Protein AF-A0A1C5I4L2-F1 (afdb_monomer_lite)

Fo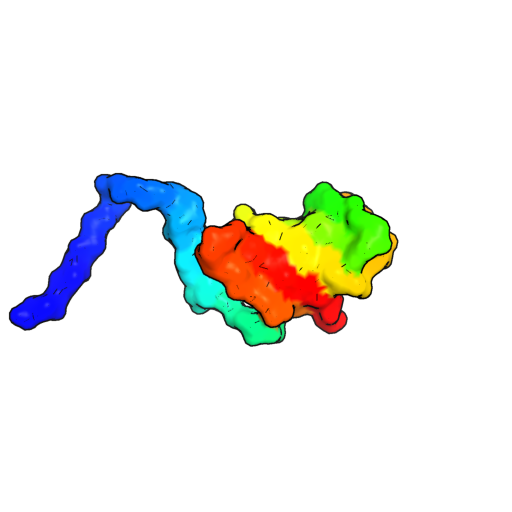ldseek 3Di:
DDDDDDDPDDDDPPLVQLVVCPVVDDAFDKAKWAFQAADQQFGFTADSNQIETEGPHHDDDHRDIAIWGFNDADSVVRYTYTYHD

InterPro domains:
  IPR012340 Nucleic acid-binding, OB-fold [SSF50249] (17-83)

Secondary structure (DSSP, 8-state):
-------SSSS-HHHHHHHHHHHH--TT-EEEEEEEEEETTEEEEEETTEEEEEES-TTPPTT-EEEEEEEEEETTTTEEEEEE-

Radius of gyration: 15.24 Å; chains: 1; bounding box: 46×30×39 Å

Organism: NCBI:txid745366

pLDDT: mean 80.08, std 14.62, range [42.69, 92.62]

Sequence (85 aa):
MANHTPDPATTGASAAGWAAFQARHRQGDVMAATVTRPLPFGALVEVDGVPGLLTGFPGVRAGGTVTARLQALDPTRHRISLTPA

Structure (mmCIF, N/CA/C/O backbone):
data_AF-A0A1C5I4L2-F1
#
_entry.id   AF-A0A1C5I4L2-F1
#
loop_
_atom_site.group_PDB
_atom_site.id
_atom_site.type_symbol
_atom_site.label_atom_id
_atom_site.label_alt_id
_atom_site.label_comp_id
_atom_site.label_asym_id
_atom_site.label_entity_id
_atom_site.label_seq_id
_atom_site.pdbx_PDB_ins_code
_atom_site.Cartn_x
_atom_site.Cartn_y
_atom_site.Cartn_z
_atom_site.occupancy
_atom_site.B_iso_or_equiv
_atom_site.auth_seq_id
_atom_site.auth_comp_id
_atom_site.auth_asym_id
_atom_site.auth_atom_id
_atom_site.pdbx_PDB_model_num
ATOM 1 N N . MET A 1 1 ? -30.140 7.416 28.143 1.00 42.69 1 MET A N 1
ATOM 2 C CA . MET A 1 1 ? -30.033 6.654 26.882 1.00 42.69 1 MET A CA 1
ATOM 3 C C . MET A 1 1 ? -28.914 7.299 26.092 1.00 42.69 1 MET A C 1
ATOM 5 O O . MET A 1 1 ? -28.999 8.486 25.813 1.00 42.69 1 MET A O 1
ATOM 9 N N . ALA A 1 2 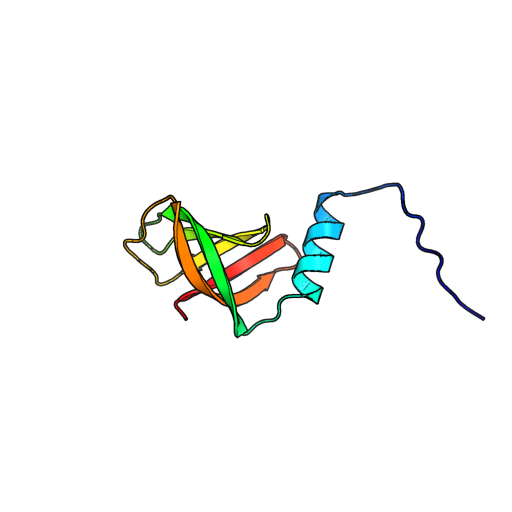? -27.810 6.580 25.912 1.00 51.69 2 ALA A N 1
ATOM 10 C CA . ALA A 1 2 ? -26.610 7.099 25.276 1.00 51.69 2 ALA A CA 1
ATOM 11 C C . ALA A 1 2 ? -26.884 7.375 23.795 1.00 51.69 2 ALA A C 1
ATOM 13 O O . ALA A 1 2 ? -27.313 6.469 23.087 1.00 51.69 2 ALA A O 1
ATOM 14 N N . ASN A 1 3 ? -26.597 8.587 23.326 1.00 45.94 3 ASN A N 1
ATOM 15 C CA . ASN A 1 3 ? -26.119 8.727 21.962 1.00 45.94 3 ASN A CA 1
ATOM 16 C C . ASN A 1 3 ? -25.039 9.802 21.908 1.00 45.94 3 ASN A C 1
ATOM 18 O O . ASN A 1 3 ? -25.267 10.988 22.116 1.00 45.94 3 ASN A O 1
ATOM 22 N N . HIS A 1 4 ? -23.840 9.276 21.727 1.00 52.38 4 HIS A N 1
ATOM 23 C CA . HIS A 1 4 ? -22.584 9.916 21.412 1.00 52.38 4 HIS A CA 1
ATOM 24 C C . HIS A 1 4 ? -22.765 11.009 20.350 1.00 52.38 4 HIS A C 1
ATOM 26 O O . H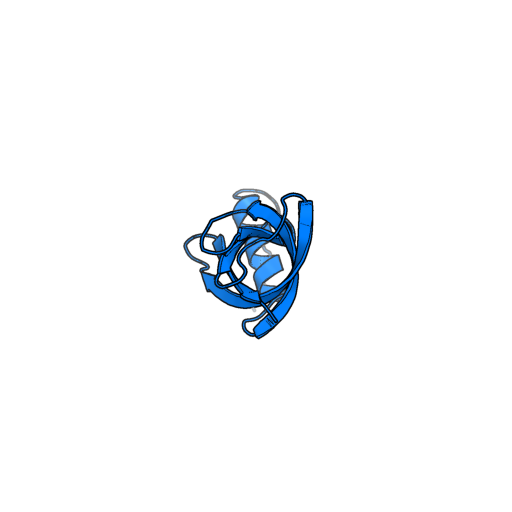IS A 1 4 ? -23.033 10.711 19.189 1.00 52.38 4 HIS A O 1
ATOM 32 N N . THR A 1 5 ? -22.587 12.264 20.749 1.00 52.50 5 THR A N 1
ATOM 33 C CA . THR A 1 5 ? -22.218 13.339 19.828 1.00 52.50 5 THR A CA 1
ATOM 34 C C . THR A 1 5 ? -20.693 13.357 19.785 1.00 52.50 5 THR A C 1
ATOM 36 O O . THR A 1 5 ? -20.089 13.761 20.781 1.00 52.50 5 THR A O 1
ATOM 39 N N . PRO A 1 6 ? -20.028 12.903 18.712 1.00 59.09 6 PRO A N 1
ATOM 40 C CA . PRO A 1 6 ? -18.631 13.242 18.533 1.00 59.09 6 PRO A CA 1
ATOM 41 C C . PRO A 1 6 ? -18.546 14.680 18.019 1.00 59.09 6 PRO A C 1
ATOM 43 O O . PRO A 1 6 ? -19.092 15.028 16.972 1.00 59.09 6 PRO A O 1
ATOM 46 N N . ASP A 1 7 ? -17.880 15.509 18.810 1.00 45.72 7 ASP A N 1
ATOM 47 C CA . ASP A 1 7 ? -17.439 16.858 18.474 1.00 45.72 7 ASP A CA 1
ATOM 48 C C . ASP A 1 7 ? -16.620 16.858 17.158 1.00 45.72 7 ASP A C 1
ATOM 50 O O . ASP A 1 7 ? -15.693 16.051 17.030 1.00 45.72 7 ASP A O 1
ATOM 54 N N . PRO A 1 8 ? -16.936 17.700 16.151 1.00 59.62 8 PRO A N 1
ATOM 55 C CA . PRO A 1 8 ? -16.251 17.662 14.859 1.00 59.62 8 PRO A CA 1
ATOM 56 C C . PRO A 1 8 ? -14.926 18.443 14.799 1.00 59.62 8 PRO A C 1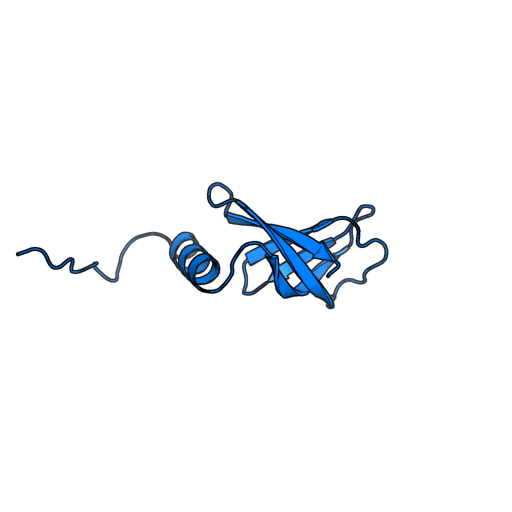
ATOM 58 O O . PRO A 1 8 ? -14.334 18.507 13.720 1.00 59.62 8 PRO A O 1
ATOM 61 N N . ALA A 1 9 ? -14.424 19.050 15.879 1.00 49.81 9 ALA A N 1
ATOM 62 C CA . ALA A 1 9 ? -13.264 19.926 15.752 1.00 49.81 9 ALA A CA 1
ATOM 63 C C . ALA A 1 9 ? -12.402 19.985 17.016 1.00 49.81 9 ALA A C 1
ATOM 65 O O . ALA A 1 9 ? -12.566 20.891 17.822 1.00 49.81 9 ALA A O 1
ATOM 66 N N . THR A 1 10 ? -11.422 19.077 17.138 1.00 48.34 10 THR A N 1
ATOM 67 C CA . THR A 1 10 ? -10.031 19.353 17.579 1.00 48.34 10 THR A CA 1
ATOM 68 C C . THR A 1 10 ? -9.278 18.028 17.785 1.00 48.34 10 THR A C 1
ATOM 70 O O . THR A 1 10 ? -9.639 17.247 18.659 1.00 48.34 10 THR A O 1
ATOM 73 N N . THR A 1 11 ? -8.187 17.829 17.022 1.00 43.38 11 THR A N 1
ATOM 74 C CA . THR A 1 11 ? -7.081 16.836 17.167 1.00 43.38 11 THR A CA 1
ATOM 75 C C . THR A 1 11 ? -6.974 15.793 16.035 1.00 43.38 11 THR A C 1
ATOM 77 O O . THR A 1 11 ? -7.654 14.776 16.030 1.00 43.38 11 THR A O 1
ATOM 80 N N . GLY A 1 12 ? -6.009 15.997 15.125 1.00 42.81 12 GLY A N 1
ATOM 81 C CA . GLY A 1 12 ? -5.347 14.908 14.389 1.00 42.81 12 GLY A CA 1
ATOM 82 C C . GLY A 1 12 ? -5.889 14.569 12.997 1.00 42.81 12 GLY A C 1
ATOM 83 O O . GLY A 1 12 ? -6.464 13.500 12.798 1.00 42.81 12 GLY A O 1
ATOM 84 N N . ALA A 1 13 ? -5.586 15.397 11.992 1.00 48.97 13 ALA A N 1
ATOM 85 C CA . ALA A 1 13 ? -5.832 15.075 10.577 1.00 48.97 13 ALA A CA 1
ATOM 86 C C . ALA A 1 13 ? -5.232 13.715 10.133 1.00 48.97 13 ALA A C 1
ATOM 88 O O . ALA A 1 13 ? -5.702 13.112 9.172 1.00 48.97 13 ALA A O 1
ATOM 89 N N . SER A 1 14 ? -4.250 13.183 10.865 1.00 55.44 14 SER A N 1
ATOM 90 C CA . SER A 1 14 ? -3.592 11.901 10.584 1.00 55.44 14 SER A CA 1
ATOM 91 C C . SER A 1 14 ? -4.379 10.663 11.046 1.00 55.44 14 SER A C 1
ATOM 93 O O . SER A 1 14 ? -4.219 9.594 10.465 1.00 55.44 14 SER A O 1
ATOM 95 N N . ALA A 1 15 ? -5.218 10.774 12.084 1.00 59.03 15 ALA A N 1
ATOM 96 C CA . ALA A 1 15 ? -5.937 9.627 12.658 1.00 59.03 15 ALA A CA 1
ATOM 97 C C . ALA A 1 15 ? -7.269 9.352 11.941 1.00 59.03 15 ALA A C 1
ATOM 99 O O . ALA A 1 15 ? -7.640 8.197 11.727 1.00 59.03 15 ALA A O 1
ATOM 100 N N . ALA A 1 16 ? -7.967 10.411 11.516 1.00 67.50 16 ALA A N 1
ATOM 101 C CA . ALA A 1 16 ? -9.245 10.293 10.817 1.00 67.50 16 ALA A CA 1
ATOM 102 C C . ALA A 1 16 ? -9.101 9.627 9.434 1.00 67.50 16 ALA A C 1
ATOM 104 O O . ALA A 1 16 ? -9.901 8.757 9.087 1.00 67.50 16 ALA A O 1
ATOM 105 N N . GLY A 1 17 ? -8.054 9.977 8.673 1.00 74.50 17 GLY A N 1
ATOM 106 C CA . GLY A 1 17 ? -7.777 9.365 7.366 1.00 74.50 17 GLY A CA 1
ATOM 107 C C . GLY A 1 17 ? -7.477 7.867 7.472 1.00 74.50 17 GLY A C 1
ATOM 108 O O . GLY A 1 17 ? -8.033 7.060 6.730 1.00 74.50 17 GLY A O 1
ATOM 109 N N . TRP A 1 18 ? -6.686 7.477 8.473 1.00 78.38 18 TRP A N 1
ATOM 110 C CA . TRP A 1 18 ? -6.365 6.077 8.745 1.00 78.38 18 TRP A CA 1
ATOM 111 C C . TRP A 1 18 ? -7.581 5.251 9.197 1.00 78.38 18 TRP A C 1
ATOM 113 O O . TRP A 1 18 ? -7.759 4.111 8.766 1.00 78.38 18 TRP A O 1
ATOM 123 N N . ALA A 1 19 ? -8.446 5.807 10.050 1.00 78.81 19 ALA A N 1
ATOM 124 C CA . ALA A 1 19 ? -9.677 5.138 10.473 1.00 78.81 19 ALA A CA 1
ATOM 125 C C . ALA A 1 19 ? -10.639 4.906 9.293 1.00 78.81 19 ALA A C 1
ATOM 127 O O . ALA A 1 19 ? -11.198 3.817 9.156 1.00 78.81 19 ALA A O 1
ATOM 128 N N . ALA A 1 20 ? -10.785 5.892 8.402 1.00 81.31 20 ALA A N 1
ATOM 129 C CA . ALA A 1 20 ? -11.588 5.754 7.189 1.00 81.31 20 ALA A CA 1
ATOM 130 C C . ALA A 1 20 ? -10.999 4.719 6.214 1.00 81.31 20 ALA A C 1
ATOM 132 O O . ALA A 1 20 ? -11.753 3.940 5.629 1.00 81.31 20 ALA A O 1
ATOM 133 N N . PHE A 1 21 ? -9.668 4.672 6.081 1.00 83.94 21 PHE A N 1
ATOM 134 C CA . PHE A 1 21 ? -8.966 3.663 5.288 1.00 83.94 21 PHE A CA 1
ATOM 135 C C . PHE A 1 21 ? -9.232 2.252 5.827 1.00 83.94 21 PHE A C 1
ATOM 137 O O . PHE A 1 21 ? -9.670 1.383 5.083 1.00 83.94 21 PHE A O 1
ATOM 144 N N . GLN A 1 22 ? -9.073 2.029 7.135 1.00 81.75 22 GLN A N 1
ATOM 145 C CA . GLN A 1 22 ? -9.372 0.740 7.777 1.00 81.75 22 GLN A CA 1
ATOM 146 C C . GLN A 1 22 ? -10.839 0.312 7.654 1.00 81.75 22 GLN A C 1
ATOM 148 O O . GLN A 1 22 ? -11.140 -0.879 7.616 1.00 81.75 22 GLN A O 1
ATOM 153 N N . ALA A 1 23 ? -11.768 1.268 7.625 1.00 84.06 23 ALA A N 1
ATOM 154 C CA . ALA A 1 23 ? -13.184 0.966 7.445 1.00 84.06 23 ALA A CA 1
ATOM 155 C C . ALA A 1 23 ? -13.502 0.507 6.011 1.00 84.06 23 ALA A C 1
ATOM 157 O O . ALA A 1 23 ? -14.401 -0.312 5.817 1.00 84.06 23 ALA A O 1
ATOM 158 N N . ARG A 1 24 ? -12.767 1.028 5.019 1.00 83.38 24 ARG A N 1
ATOM 159 C CA . ARG A 1 24 ? -12.927 0.719 3.589 1.00 83.38 24 ARG A CA 1
ATOM 160 C C . ARG A 1 24 ? -12.119 -0.496 3.137 1.00 83.38 24 ARG A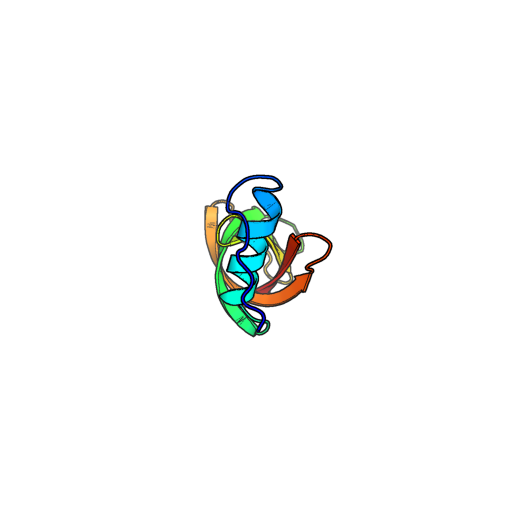 C 1
ATOM 162 O O . ARG A 1 24 ? -12.594 -1.236 2.282 1.00 83.38 24 ARG A O 1
ATOM 169 N N . HIS A 1 25 ? -10.948 -0.716 3.728 1.00 85.25 25 HIS A N 1
ATOM 170 C CA . HIS A 1 25 ? -9.982 -1.731 3.315 1.00 85.25 25 HIS A CA 1
ATOM 171 C C . HIS A 1 25 ? -9.759 -2.763 4.406 1.00 85.25 25 HIS A C 1
ATOM 173 O O . HIS A 1 25 ? -9.618 -2.441 5.585 1.00 85.25 25 HIS A O 1
ATOM 179 N N . ARG A 1 26 ? -9.684 -4.030 4.003 1.00 83.62 26 ARG A N 1
ATOM 180 C CA . ARG A 1 26 ? -9.463 -5.155 4.914 1.00 83.62 26 ARG A CA 1
ATOM 181 C C . ARG A 1 26 ? -8.295 -6.001 4.455 1.00 83.62 26 ARG A C 1
ATOM 183 O O . ARG A 1 26 ? -7.941 -6.027 3.283 1.00 83.62 26 ARG A O 1
ATOM 190 N N . GLN A 1 27 ? -7.698 -6.719 5.395 1.00 87.44 27 GLN A N 1
ATOM 191 C CA . GLN A 1 27 ? -6.671 -7.693 5.068 1.00 87.44 27 GLN A CA 1
ATOM 192 C C . GLN A 1 27 ? -7.176 -8.662 3.986 1.00 87.44 27 GLN A C 1
ATOM 194 O O . GLN A 1 27 ? -8.266 -9.220 4.092 1.00 87.44 27 GLN A O 1
ATOM 199 N N . GLY A 1 28 ? -6.375 -8.848 2.944 1.00 88.19 28 GLY A N 1
ATOM 200 C CA . GLY A 1 28 ? -6.685 -9.656 1.776 1.00 88.19 28 GLY A CA 1
ATOM 201 C C . GLY A 1 28 ? -7.345 -8.893 0.627 1.00 88.19 28 GLY A C 1
ATOM 202 O O . GLY A 1 28 ? -7.492 -9.496 -0.434 1.00 88.19 28 GLY A O 1
ATOM 203 N N . ASP A 1 29 ? -7.699 -7.622 0.814 1.00 89.81 29 ASP A N 1
ATOM 204 C CA . ASP A 1 29 ? -8.266 -6.755 -0.220 1.00 89.81 29 ASP A CA 1
ATOM 205 C C . ASP A 1 29 ? -7.224 -6.405 -1.289 1.00 89.81 29 ASP A C 1
ATOM 207 O O . ASP A 1 29 ? -6.042 -6.250 -0.978 1.00 89.81 29 ASP A O 1
ATOM 211 N N . VAL A 1 30 ? -7.646 -6.320 -2.548 1.00 90.50 30 VAL A N 1
ATOM 212 C CA . VAL A 1 30 ? -6.755 -6.098 -3.695 1.00 90.50 30 VAL A CA 1
ATOM 213 C C . VAL A 1 30 ? -6.990 -4.697 -4.238 1.00 90.50 30 VAL A C 1
ATOM 215 O O . VAL A 1 30 ? -8.097 -4.344 -4.632 1.00 90.50 30 VAL A O 1
ATOM 218 N N . MET A 1 31 ? -5.929 -3.900 -4.249 1.00 89.44 31 MET A N 1
ATOM 219 C CA . MET A 1 31 ? -5.968 -2.454 -4.417 1.00 89.44 31 MET A CA 1
ATOM 220 C C . MET A 1 31 ? -4.918 -2.006 -5.430 1.00 89.44 31 MET A C 1
ATOM 222 O O . MET A 1 31 ? -3.866 -2.631 -5.571 1.00 89.44 31 MET A O 1
ATOM 226 N N . ALA A 1 32 ? -5.175 -0.903 -6.128 1.00 90.62 32 ALA A N 1
ATOM 227 C CA . ALA A 1 32 ? -4.159 -0.262 -6.952 1.00 90.62 32 ALA A CA 1
ATOM 228 C C . ALA A 1 32 ? -3.272 0.622 -6.067 1.00 90.62 32 ALA A C 1
ATOM 230 O O . ALA A 1 32 ? -3.757 1.541 -5.414 1.00 90.62 32 ALA A O 1
ATOM 231 N N . ALA A 1 33 ? -1.972 0.345 -6.052 1.00 90.88 33 ALA A N 1
ATOM 232 C CA . ALA A 1 33 ? -0.987 1.098 -5.296 1.00 90.88 33 ALA A CA 1
ATOM 233 C C . ALA A 1 33 ? -0.034 1.824 -6.247 1.00 90.88 33 ALA A C 1
ATOM 235 O O . ALA A 1 33 ? 0.463 1.243 -7.216 1.00 90.88 33 ALA A O 1
ATOM 236 N N . THR A 1 34 ? 0.235 3.098 -5.974 1.00 92.50 34 THR A N 1
ATOM 237 C CA . THR A 1 34 ? 1.135 3.907 -6.802 1.00 92.50 34 THR A CA 1
ATOM 238 C C . THR A 1 34 ? 2.536 3.852 -6.233 1.00 92.50 34 THR A C 1
ATOM 240 O O . THR A 1 34 ? 2.755 4.181 -5.072 1.00 92.50 34 THR A O 1
ATOM 243 N N . VAL A 1 35 ? 3.507 3.454 -7.044 1.00 92.38 35 VAL A N 1
ATOM 244 C CA . VAL A 1 35 ? 4.900 3.324 -6.626 1.00 92.38 35 VAL A CA 1
ATOM 245 C C . VAL A 1 35 ? 5.515 4.702 -6.484 1.00 92.38 35 VAL A C 1
ATOM 247 O O . VAL A 1 35 ? 5.828 5.367 -7.468 1.00 92.38 35 VAL A O 1
ATOM 250 N N . THR A 1 36 ? 5.754 5.110 -5.246 1.00 91.38 36 THR A N 1
ATOM 251 C CA . THR A 1 36 ? 6.455 6.358 -4.947 1.00 91.38 36 THR A CA 1
ATOM 252 C C . THR A 1 36 ? 7.959 6.159 -5.046 1.00 91.38 36 THR A C 1
ATOM 254 O O . THR A 1 36 ? 8.670 7.020 -5.564 1.00 91.38 36 THR A O 1
ATOM 257 N N . ARG A 1 37 ? 8.465 5.000 -4.600 1.00 90.12 37 ARG A N 1
ATOM 258 C CA . ARG A 1 37 ? 9.900 4.715 -4.611 1.00 90.12 37 ARG A CA 1
ATOM 259 C C . ARG A 1 37 ? 10.206 3.221 -4.756 1.00 90.12 37 ARG A C 1
ATOM 261 O O . ARG A 1 37 ? 9.894 2.450 -3.851 1.00 90.12 37 ARG A O 1
ATOM 268 N N . PRO A 1 38 ? 10.882 2.794 -5.833 1.00 89.94 38 PRO A N 1
ATOM 269 C CA . PRO A 1 38 ? 11.306 1.408 -5.982 1.00 89.94 38 PRO A CA 1
ATOM 270 C C . PRO A 1 38 ? 12.464 1.066 -5.034 1.00 89.94 38 PRO A C 1
ATOM 272 O O . PRO A 1 38 ? 13.331 1.898 -4.755 1.00 89.94 38 PRO A O 1
ATOM 275 N N . LEU A 1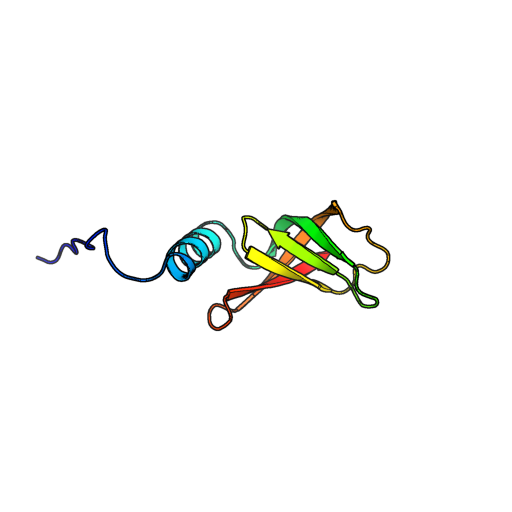 39 ? 12.473 -0.170 -4.538 1.00 89.19 39 LEU A N 1
ATOM 276 C CA . LEU A 1 39 ? 13.471 -0.733 -3.629 1.00 89.19 39 LEU A CA 1
ATOM 277 C C . LEU A 1 39 ? 14.009 -2.059 -4.209 1.00 89.19 39 LEU A C 1
ATOM 279 O O . LEU A 1 39 ? 13.348 -2.705 -5.018 1.00 89.19 39 LEU A O 1
ATOM 283 N N . PRO A 1 40 ? 15.197 -2.527 -3.797 1.00 83.19 40 PRO A N 1
ATOM 284 C CA . PRO A 1 40 ? 15.742 -3.791 -4.301 1.00 83.19 40 PRO A CA 1
ATOM 285 C C . PRO A 1 40 ? 14.930 -5.029 -3.876 1.00 83.19 40 PRO A C 1
ATOM 287 O O . PRO A 1 40 ? 14.942 -6.035 -4.576 1.00 83.19 40 PRO A O 1
ATOM 290 N N . PHE A 1 41 ? 14.195 -4.958 -2.761 1.00 83.62 41 PHE A N 1
ATOM 291 C CA . PHE A 1 41 ? 13.351 -6.047 -2.242 1.00 83.62 41 PHE A CA 1
ATOM 292 C C . PHE A 1 41 ? 11.842 -5.839 -2.495 1.00 83.62 41 PHE A C 1
ATOM 294 O O . PHE A 1 41 ? 11.014 -6.618 -2.012 1.00 83.62 41 PHE A O 1
ATOM 301 N N . GLY A 1 42 ? 11.465 -4.783 -3.222 1.00 87.62 42 GLY A N 1
ATOM 302 C CA . GLY A 1 42 ? 10.069 -4.410 -3.429 1.00 87.62 42 GLY A CA 1
ATOM 303 C C . GLY A 1 42 ? 9.904 -2.938 -3.792 1.00 87.62 42 GLY A C 1
ATOM 304 O O . GLY A 1 42 ? 10.674 -2.394 -4.576 1.00 87.62 42 GLY A O 1
ATOM 305 N N . ALA A 1 43 ? 8.917 -2.262 -3.212 1.00 91.50 43 ALA A N 1
ATOM 306 C CA . ALA A 1 43 ? 8.710 -0.839 -3.444 1.00 91.50 43 ALA A CA 1
ATOM 307 C C . ALA A 1 43 ? 7.925 -0.163 -2.327 1.00 91.50 43 ALA A C 1
ATOM 309 O O . ALA A 1 43 ? 7.034 -0.755 -1.724 1.00 91.50 43 ALA A O 1
ATOM 310 N N . LEU A 1 44 ? 8.229 1.106 -2.083 1.00 91.06 44 LEU A N 1
ATOM 311 C CA . LEU A 1 44 ? 7.313 1.988 -1.383 1.00 91.06 44 LEU A CA 1
ATOM 312 C C . LEU A 1 44 ? 6.231 2.410 -2.357 1.00 91.06 44 LEU A C 1
ATOM 314 O O . LEU A 1 44 ? 6.500 2.880 -3.469 1.00 91.06 44 LEU A O 1
ATOM 318 N N . VAL A 1 45 ? 5.009 2.217 -1.907 1.00 91.88 45 VAL A N 1
ATOM 319 C CA . VAL A 1 45 ? 3.807 2.554 -2.637 1.00 91.88 45 VAL A CA 1
ATOM 320 C C . VAL A 1 45 ? 2.929 3.435 -1.760 1.00 91.88 45 VAL A C 1
ATOM 322 O O . VAL A 1 45 ? 3.107 3.502 -0.547 1.00 91.88 45 VAL A O 1
ATOM 325 N N . GLU A 1 46 ? 1.989 4.129 -2.369 1.00 90.06 46 GLU A N 1
ATOM 326 C CA . GLU A 1 46 ? 0.992 4.940 -1.686 1.00 90.06 46 GLU A CA 1
ATOM 327 C C . GLU A 1 46 ? -0.397 4.500 -2.148 1.00 90.06 46 GLU A C 1
ATOM 329 O O . GLU A 1 46 ? -0.611 4.259 -3.342 1.00 90.06 46 GLU A O 1
ATOM 334 N N . VAL A 1 47 ? -1.318 4.360 -1.195 1.00 88.50 47 VAL A N 1
ATOM 335 C CA . VAL A 1 47 ? -2.720 3.986 -1.423 1.00 88.50 47 VAL A CA 1
ATOM 336 C C . VAL A 1 47 ? -3.588 4.966 -0.645 1.00 88.50 47 VAL A C 1
ATOM 338 O O . VAL A 1 47 ? -3.465 5.033 0.572 1.00 88.50 47 VAL A O 1
ATOM 341 N N . ASP A 1 48 ? -4.425 5.754 -1.322 1.00 84.12 48 ASP A N 1
ATOM 342 C CA . ASP A 1 48 ? -5.319 6.739 -0.681 1.00 84.12 48 ASP A CA 1
ATOM 343 C C . ASP A 1 48 ? -4.611 7.682 0.322 1.00 84.12 48 ASP A C 1
ATOM 345 O O . ASP A 1 48 ? -5.134 8.006 1.389 1.00 84.12 48 ASP A O 1
ATOM 349 N N . GLY A 1 49 ? -3.381 8.108 0.005 1.00 81.88 49 GLY A N 1
ATOM 350 C CA . GLY A 1 49 ? -2.559 8.958 0.880 1.00 81.88 49 GLY A CA 1
ATOM 351 C C . GLY A 1 49 ? -1.913 8.225 2.063 1.00 81.88 49 GLY A C 1
ATOM 352 O O . GLY A 1 49 ? -1.267 8.850 2.906 1.00 81.88 49 GLY A O 1
ATOM 353 N N . VAL A 1 50 ? -2.062 6.901 2.139 1.00 84.69 50 VAL A N 1
ATOM 354 C CA . VAL A 1 50 ? -1.432 6.037 3.136 1.00 84.69 50 VAL A CA 1
ATOM 355 C C . VAL A 1 50 ? -0.176 5.393 2.542 1.00 84.69 50 VAL A C 1
ATOM 357 O O . VAL A 1 50 ? -0.255 4.693 1.527 1.00 84.69 50 VAL A O 1
ATOM 360 N N . PRO A 1 51 ? 0.995 5.560 3.178 1.00 87.62 51 PRO A N 1
ATOM 361 C CA . PRO A 1 51 ? 2.212 4.903 2.735 1.00 87.62 51 PRO A CA 1
ATOM 362 C C . PRO A 1 51 ? 2.162 3.396 3.020 1.00 87.62 51 PRO A C 1
ATOM 364 O O . PRO A 1 51 ? 1.880 2.935 4.132 1.00 87.62 51 PRO A O 1
ATOM 367 N N . GLY A 1 52 ? 2.492 2.620 1.995 1.00 89.25 52 GLY A N 1
ATOM 368 C CA . GLY A 1 52 ? 2.553 1.170 2.010 1.00 89.25 52 GLY A CA 1
ATOM 369 C C . GLY A 1 52 ? 3.915 0.643 1.582 1.00 89.25 52 GLY A C 1
ATOM 370 O O . GLY A 1 52 ? 4.644 1.262 0.806 1.00 89.25 52 GLY A O 1
ATOM 371 N N . LEU A 1 53 ? 4.258 -0.539 2.085 1.00 91.69 53 LEU A N 1
ATOM 372 C CA . LEU A 1 53 ? 5.422 -1.282 1.623 1.00 91.69 53 LEU A CA 1
ATOM 373 C C . LEU A 1 53 ? 4.957 -2.504 0.841 1.00 91.69 53 LEU A C 1
ATOM 375 O O . LEU A 1 53 ? 4.345 -3.405 1.413 1.00 91.69 53 LEU A O 1
ATOM 379 N N . LEU A 1 54 ? 5.285 -2.531 -0.445 1.00 91.31 54 LEU A N 1
ATOM 380 C CA . LEU A 1 54 ? 5.120 -3.684 -1.312 1.00 91.31 54 LEU A CA 1
ATOM 381 C C . LEU A 1 54 ? 6.368 -4.561 -1.216 1.00 91.31 54 LEU A C 1
ATOM 383 O O . LEU A 1 54 ? 7.460 -4.118 -1.571 1.00 91.31 54 LEU A O 1
ATOM 387 N N . THR A 1 55 ? 6.225 -5.798 -0.752 1.00 89.75 55 THR A N 1
ATOM 388 C CA . THR A 1 55 ? 7.313 -6.787 -0.710 1.00 89.75 55 THR A CA 1
ATOM 389 C C . THR A 1 55 ? 7.137 -7.836 -1.804 1.00 89.75 55 THR A C 1
ATOM 391 O O . THR A 1 55 ? 6.020 -8.153 -2.200 1.00 89.75 55 THR A O 1
ATOM 394 N N . GLY A 1 56 ? 8.244 -8.384 -2.318 1.00 84.06 56 GLY A N 1
ATOM 395 C CA . GLY A 1 56 ? 8.190 -9.461 -3.318 1.00 84.06 56 GLY A CA 1
ATOM 396 C C . GLY A 1 56 ? 7.852 -9.003 -4.740 1.00 84.06 56 GLY A C 1
ATOM 397 O O . GLY A 1 56 ? 7.527 -9.834 -5.580 1.00 84.06 56 GLY A O 1
ATOM 398 N N . PHE A 1 57 ? 7.954 -7.701 -5.024 1.00 81.81 57 PHE A N 1
ATOM 399 C CA . PHE A 1 57 ? 7.737 -7.142 -6.361 1.00 81.81 57 PHE A CA 1
ATOM 400 C C . PHE A 1 57 ? 8.963 -6.343 -6.845 1.00 81.81 57 PHE A C 1
ATOM 402 O O . PHE A 1 57 ? 8.969 -5.108 -6.804 1.00 81.81 57 PHE A O 1
ATOM 409 N N . PRO A 1 58 ? 10.056 -7.031 -7.223 1.00 77.44 58 PRO A N 1
ATOM 410 C CA . PRO A 1 58 ? 11.278 -6.384 -7.687 1.00 77.44 58 PRO A CA 1
ATOM 411 C C . PRO A 1 58 ? 11.104 -5.793 -9.094 1.00 77.44 58 PRO A C 1
ATOM 413 O O . PRO A 1 58 ? 10.364 -6.316 -9.922 1.00 77.44 58 PRO A O 1
ATOM 416 N N . GLY A 1 59 ? 11.833 -4.714 -9.389 1.00 79.69 59 GLY A N 1
ATOM 417 C CA . GLY A 1 59 ? 11.908 -4.158 -10.748 1.00 79.69 59 GLY A CA 1
ATOM 418 C C . GLY A 1 59 ? 10.758 -3.230 -11.151 1.00 79.69 59 GLY A C 1
ATOM 419 O O . GLY A 1 59 ? 10.634 -2.883 -12.326 1.00 79.69 59 GLY A O 1
ATOM 420 N N . VAL A 1 60 ? 9.933 -2.787 -10.202 1.00 82.50 60 VAL A N 1
ATOM 421 C CA . VAL A 1 60 ? 8.903 -1.782 -10.479 1.00 82.50 60 VAL A CA 1
ATOM 422 C C . VAL A 1 60 ? 9.512 -0.391 -10.680 1.00 82.50 60 VAL A C 1
ATOM 424 O O . VAL A 1 60 ? 10.564 -0.065 -10.130 1.00 82.50 60 VAL A O 1
ATOM 427 N N . ARG A 1 61 ? 8.856 0.450 -11.481 1.00 84.44 61 ARG A N 1
ATOM 428 C CA . ARG A 1 61 ? 9.294 1.825 -11.755 1.00 84.44 61 ARG A CA 1
ATOM 429 C C . ARG A 1 61 ? 8.550 2.821 -10.871 1.00 84.44 61 ARG A C 1
ATOM 431 O O . ARG A 1 61 ? 7.361 2.650 -10.618 1.00 84.44 61 ARG A O 1
ATOM 438 N N . ALA A 1 62 ? 9.245 3.876 -10.444 1.00 87.50 62 ALA A N 1
ATOM 439 C CA . ALA A 1 62 ? 8.606 5.022 -9.798 1.00 87.50 62 ALA A CA 1
ATOM 440 C C . ALA A 1 62 ? 7.515 5.607 -10.712 1.00 87.50 62 ALA A C 1
ATOM 442 O O . ALA A 1 62 ? 7.714 5.706 -11.923 1.00 87.50 62 ALA A O 1
ATOM 443 N N . GLY A 1 63 ? 6.370 5.958 -10.133 1.00 88.19 63 GLY A N 1
ATOM 444 C CA . GLY A 1 63 ? 5.178 6.416 -10.846 1.00 88.19 63 GLY A CA 1
ATOM 445 C C . GLY A 1 63 ? 4.350 5.301 -11.491 1.00 88.19 63 GLY A C 1
ATOM 446 O O . GLY A 1 63 ? 3.307 5.587 -12.067 1.00 88.19 63 GLY A O 1
ATOM 447 N N . GLY A 1 64 ? 4.781 4.038 -11.406 1.00 88.25 64 GLY A N 1
ATOM 448 C CA . GLY A 1 64 ? 3.986 2.903 -11.863 1.00 88.25 64 GLY A CA 1
ATOM 449 C C . GLY A 1 64 ? 2.839 2.600 -10.903 1.00 88.25 64 GLY A C 1
ATOM 450 O O . GLY A 1 64 ? 3.022 2.620 -9.688 1.00 88.25 64 GLY A O 1
ATOM 451 N N . THR A 1 65 ? 1.668 2.277 -11.440 1.00 89.12 65 THR A N 1
ATOM 452 C CA . THR A 1 65 ? 0.556 1.729 -10.656 1.00 89.12 65 THR A CA 1
ATOM 453 C C . THR A 1 65 ? 0.627 0.209 -10.697 1.00 89.12 65 THR A C 1
ATOM 455 O O . THR A 1 65 ? 0.742 -0.380 -11.771 1.00 89.12 65 THR A O 1
ATOM 458 N N . VAL A 1 66 ? 0.569 -0.432 -9.534 1.00 89.44 66 VAL A N 1
ATOM 459 C CA . VAL A 1 66 ? 0.620 -1.889 -9.397 1.00 89.44 66 VAL A CA 1
ATOM 460 C C . VAL A 1 66 ? -0.547 -2.386 -8.572 1.00 89.44 66 VAL A C 1
ATOM 462 O O . VAL A 1 66 ? -0.958 -1.752 -7.603 1.00 89.44 66 VAL A O 1
ATOM 465 N N . THR A 1 67 ? -1.082 -3.537 -8.951 1.00 90.94 67 THR A N 1
ATOM 466 C CA . THR A 1 67 ? -2.126 -4.197 -8.180 1.00 90.94 67 THR A CA 1
ATOM 467 C C . THR A 1 67 ? -1.481 -4.949 -7.028 1.00 90.94 67 THR A C 1
ATOM 469 O O . THR A 1 67 ? -0.669 -5.851 -7.237 1.00 90.94 67 THR A O 1
ATOM 472 N N . ALA A 1 68 ? -1.825 -4.559 -5.808 1.00 90.62 68 ALA A N 1
ATOM 473 C CA . ALA A 1 68 ? -1.266 -5.133 -4.608 1.00 90.62 68 ALA A CA 1
ATOM 474 C C . ALA A 1 68 ? -2.363 -5.527 -3.622 1.00 90.62 68 ALA A C 1
ATOM 476 O O . ALA A 1 68 ? -3.356 -4.827 -3.427 1.00 90.62 68 ALA A O 1
ATOM 477 N N . ARG A 1 69 ? -2.168 -6.674 -2.988 1.00 92.62 69 ARG A N 1
ATOM 478 C CA . ARG A 1 69 ? -3.035 -7.222 -1.964 1.00 92.62 69 ARG A CA 1
ATOM 479 C C . ARG A 1 69 ? -2.589 -6.750 -0.590 1.00 92.62 69 ARG A C 1
ATOM 481 O O . ARG A 1 69 ? -1.415 -6.859 -0.242 1.00 92.62 69 ARG A O 1
ATOM 488 N N . LEU A 1 70 ? -3.526 -6.262 0.217 1.00 91.88 70 LEU A N 1
ATOM 489 C CA . LEU A 1 70 ? -3.284 -5.851 1.595 1.00 91.88 70 LEU A CA 1
ATOM 490 C C . LEU A 1 70 ? -2.972 -7.078 2.454 1.00 91.88 70 LEU A C 1
ATOM 492 O O . LEU A 1 70 ? -3.869 -7.763 2.932 1.00 91.88 70 LEU A O 1
ATOM 496 N N . GLN A 1 71 ? -1.695 -7.374 2.666 1.00 91.38 71 GLN A N 1
ATOM 497 C CA . GLN A 1 71 ? -1.281 -8.503 3.492 1.00 91.38 71 GLN A CA 1
ATOM 498 C C . GLN A 1 71 ? -1.491 -8.220 4.976 1.00 91.38 71 GLN A C 1
ATOM 500 O O . GLN A 1 71 ? -1.890 -9.119 5.711 1.00 91.38 71 GLN A O 1
ATOM 505 N N . ALA A 1 72 ? -1.181 -7.010 5.435 1.00 86.94 72 ALA A N 1
ATOM 506 C CA . ALA A 1 72 ? -1.351 -6.623 6.829 1.00 86.94 72 ALA A CA 1
ATOM 507 C C . ALA A 1 72 ? -1.501 -5.110 6.958 1.00 86.94 72 ALA A C 1
ATOM 509 O O . ALA A 1 72 ? -0.959 -4.342 6.166 1.00 86.94 72 ALA A O 1
ATOM 510 N N . LEU A 1 73 ? -2.209 -4.689 7.996 1.00 86.69 73 LEU A N 1
ATOM 511 C CA . LEU A 1 73 ? -2.423 -3.294 8.333 1.00 86.69 73 LEU A CA 1
ATOM 512 C C . LEU A 1 73 ? -1.954 -3.087 9.775 1.00 86.69 73 LEU A C 1
ATOM 514 O O . LEU A 1 73 ? -2.402 -3.798 10.670 1.00 86.69 73 LEU A O 1
ATOM 518 N N . ASP A 1 74 ? -1.019 -2.161 9.995 1.00 83.19 74 ASP A N 1
ATOM 519 C CA . ASP A 1 74 ? -0.463 -1.868 11.319 1.00 83.19 74 ASP A CA 1
ATOM 520 C C . ASP A 1 74 ? -1.042 -0.540 11.831 1.00 83.19 74 ASP A C 1
ATOM 522 O O . ASP A 1 74 ? -0.590 0.531 11.405 1.00 83.19 74 ASP A O 1
ATOM 526 N N . PRO A 1 75 ? -2.051 -0.589 12.722 1.00 77.88 75 PRO A N 1
ATOM 527 C CA . PRO A 1 75 ? -2.740 0.603 13.201 1.00 77.88 75 PRO A CA 1
ATOM 528 C C . PRO A 1 75 ? -1.886 1.460 14.128 1.00 77.88 75 PRO A C 1
ATOM 530 O O . PRO A 1 75 ? -2.165 2.641 14.279 1.00 77.88 75 PRO A O 1
ATOM 533 N N . THR A 1 76 ? -0.827 0.902 14.709 1.00 80.00 76 THR A N 1
ATOM 534 C CA . THR A 1 76 ? 0.053 1.620 15.633 1.00 80.00 76 THR A CA 1
ATOM 535 C C . THR A 1 76 ? 1.024 2.527 14.886 1.00 80.00 76 THR A C 1
ATOM 537 O O . THR A 1 76 ? 1.376 3.595 15.377 1.00 80.00 76 THR A O 1
ATOM 540 N N . ARG A 1 77 ? 1.481 2.111 13.696 1.00 80.00 77 ARG A N 1
ATOM 541 C CA . ARG A 1 77 ? 2.420 2.895 12.872 1.00 80.00 77 ARG A CA 1
ATOM 542 C C . ARG A 1 77 ? 1.798 3.486 11.605 1.00 80.00 77 ARG A C 1
ATOM 544 O O . ARG A 1 77 ? 2.550 3.976 10.768 1.00 80.00 77 ARG A O 1
ATOM 551 N N . HIS A 1 78 ? 0.476 3.393 11.444 1.00 82.94 78 HIS A N 1
ATOM 552 C CA . HIS A 1 78 ? -0.268 3.878 10.273 1.00 82.94 78 HIS A CA 1
ATOM 553 C C . HIS A 1 78 ? 0.365 3.460 8.934 1.00 82.94 78 HIS A C 1
ATOM 555 O O . HIS A 1 78 ? 0.533 4.274 8.026 1.00 82.94 78 HIS A O 1
ATOM 561 N N . ARG A 1 79 ? 0.768 2.187 8.824 1.00 84.88 79 ARG A N 1
ATOM 562 C CA . ARG A 1 79 ? 1.371 1.638 7.601 1.00 84.88 79 ARG A CA 1
ATOM 563 C C . ARG A 1 79 ? 0.677 0.362 7.173 1.00 84.88 79 ARG A C 1
ATOM 565 O O . ARG A 1 79 ? 0.208 -0.416 8.008 1.00 84.88 79 ARG A O 1
ATOM 572 N N . ILE A 1 80 ? 0.727 0.102 5.878 1.00 89.88 80 ILE A N 1
ATOM 573 C CA . ILE A 1 80 ? 0.213 -1.128 5.288 1.00 89.88 80 ILE A CA 1
ATOM 574 C C . ILE A 1 80 ? 1.335 -1.955 4.665 1.00 89.88 80 ILE A C 1
ATOM 576 O O . ILE A 1 80 ? 2.280 -1.431 4.075 1.00 89.88 80 ILE A O 1
ATOM 580 N N . SER A 1 81 ? 1.236 -3.268 4.823 1.00 90.31 81 SER A N 1
ATOM 581 C CA . SER A 1 81 ? 2.069 -4.248 4.141 1.00 90.31 81 SER A CA 1
ATOM 582 C C . SER A 1 81 ? 1.274 -4.829 2.992 1.00 90.31 81 SER A C 1
ATOM 584 O O . SER A 1 81 ? 0.174 -5.349 3.181 1.00 90.31 81 SER A O 1
ATOM 586 N N . LEU A 1 82 ? 1.849 -4.731 1.807 1.00 91.69 82 LEU A N 1
ATOM 587 C CA . LEU A 1 82 ? 1.237 -5.107 0.553 1.00 91.69 82 LEU A CA 1
ATOM 588 C C . LEU A 1 82 ? 2.079 -6.201 -0.104 1.00 91.69 82 LEU A C 1
ATOM 590 O O . LEU A 1 82 ? 3.308 -6.203 0.001 1.00 91.69 82 LEU A O 1
ATOM 594 N N . THR A 1 83 ? 1.420 -7.104 -0.812 1.00 91.56 83 THR A N 1
ATOM 595 C CA . THR A 1 83 ? 2.057 -8.111 -1.665 1.00 91.56 83 THR A CA 1
ATOM 596 C C . THR A 1 83 ? 1.496 -8.042 -3.075 1.00 91.56 83 THR A C 1
ATOM 598 O O . THR A 1 83 ? 0.380 -7.563 -3.253 1.00 91.56 83 THR A O 1
ATOM 601 N N . PRO A 1 84 ? 2.237 -8.478 -4.102 1.00 88.88 84 PRO A N 1
ATOM 602 C CA . PRO A 1 84 ? 1.663 -8.621 -5.434 1.00 88.88 84 PRO A CA 1
ATOM 603 C C . PRO A 1 84 ? 0.459 -9.571 -5.393 1.00 88.88 84 PRO A C 1
ATOM 605 O O . PRO A 1 84 ? 0.508 -10.600 -4.712 1.00 88.88 84 PRO A O 1
ATOM 608 N N . ALA A 1 85 ? -0.626 -9.163 -6.055 1.00 81.62 85 ALA A N 1
ATOM 609 C CA . ALA A 1 85 ? -1.859 -9.942 -6.165 1.00 81.62 85 ALA A CA 1
ATOM 610 C C . ALA A 1 85 ? -1.746 -11.054 -7.215 1.00 81.62 85 ALA A C 1
ATOM 612 O O . ALA A 1 85 ? -1.030 -10.842 -8.221 1.00 81.62 85 ALA A O 1
#